Protein AF-A0A6J1SM47-F1 (afdb_monomer)

Solvent-accessible surface area (backbone atoms only — not comparable to full-atom values): 7115 Å² total; per-residue (Å²): 144,77,70,62,70,56,54,54,49,53,51,50,46,52,51,56,36,51,52,34,53,55,53,35,66,72,29,43,78,53,34,84,47,71,66,58,37,50,41,52,51,49,39,52,54,53,44,72,76,52,50,94,44,74,68,38,39,54,49,39,34,54,52,39,49,54,49,32,52,24,34,74,74,34,47,72,48,88,72,53,68,48,81,68,70,92,60,80,87,73,82,59,76,81,59,68,75,55,74,85,68,66,100,77,85,91,84,85,85,87,85,87,88,85,133

Nearest PDB structures (foldseek):
  7rq8-assembly2_2t  TM=3.911E-01  e=8.896E+00  Thermus thermophilus HB8
  6cae-assembly1_1t  TM=3.289E-01  e=8.396E+00  Thermus thermophilus HB8

Mean predicted aligned error: 9.7 Å

Organism: Frankliniella occidentalis (NCBI:txid133901)

InterPro domains:
  IPR027831 Domain of unknown function DUF4485 [PF14846] (13-94)

pLDDT: mean 83.23, std 19.81, range [42.81, 98.44]

Secondary structure (DSSP, 8-state):
--SHHHHHHHHHHHHHHHHHHHHHHHHGGG-SSHHHHHHHHHHHHHHHT--SSHHHHHHHHHHHHHHHHHHHHTS--TTTTSPPPSSSPPPGGGT-------S--SSSSSS----

Structure (mmCIF, N/CA/C/O backbone):
data_AF-A0A6J1SM47-F1
#
_entry.id   AF-A0A6J1SM47-F1
#
loop_
_atom_site.group_PDB
_atom_site.id
_atom_site.type_symbol
_atom_site.label_atom_id
_atom_site.label_alt_id
_atom_site.label_comp_id
_atom_site.label_asym_id
_atom_site.label_entity_id
_atom_site.label_seq_id
_atom_site.pdbx_PDB_ins_code
_atom_site.Cartn_x
_atom_site.Cartn_y
_atom_site.Cartn_z
_atom_site.occupancy
_atom_site.B_iso_or_equiv
_atom_site.auth_seq_id
_atom_site.auth_comp_id
_atom_site.auth_asym_id
_atom_site.auth_atom_id
_atom_site.pdbx_PDB_model_num
ATOM 1 N N . MET A 1 1 ? 19.565 3.361 -28.991 1.00 53.56 1 MET A N 1
ATOM 2 C CA . MET A 1 1 ? 19.285 4.446 -28.030 1.00 53.56 1 MET A CA 1
ATOM 3 C C . MET A 1 1 ? 17.960 4.096 -27.362 1.00 53.56 1 MET A C 1
ATOM 5 O O . MET A 1 1 ? 16.956 4.711 -27.652 1.00 53.56 1 MET A O 1
ATOM 9 N N . GLU A 1 2 ? 17.939 2.989 -26.612 1.00 54.66 2 GLU A N 1
ATOM 10 C CA . GLU A 1 2 ? 16.699 2.291 -26.193 1.00 54.66 2 GLU A CA 1
ATOM 11 C C . GLU A 1 2 ? 16.814 1.741 -24.752 1.00 54.66 2 GLU A C 1
ATOM 13 O O . GLU A 1 2 ? 15.943 1.033 -24.261 1.00 54.66 2 GLU A O 1
ATOM 18 N N . GLY A 1 3 ? 17.937 2.031 -24.081 1.00 56.75 3 GLY A N 1
ATOM 19 C CA . GLY A 1 3 ? 18.222 1.599 -22.710 1.00 56.75 3 GLY A CA 1
ATOM 20 C C . GLY A 1 3 ? 17.961 2.668 -21.645 1.00 56.75 3 GLY A C 1
ATOM 21 O O . GLY A 1 3 ? 17.943 2.322 -20.473 1.00 56.75 3 GLY A O 1
ATOM 22 N N . ASP A 1 4 ? 17.754 3.925 -22.047 1.00 61.19 4 ASP A N 1
ATOM 23 C CA . ASP A 1 4 ? 17.572 5.082 -21.153 1.00 61.19 4 ASP A CA 1
ATOM 24 C C . ASP A 1 4 ? 16.124 5.136 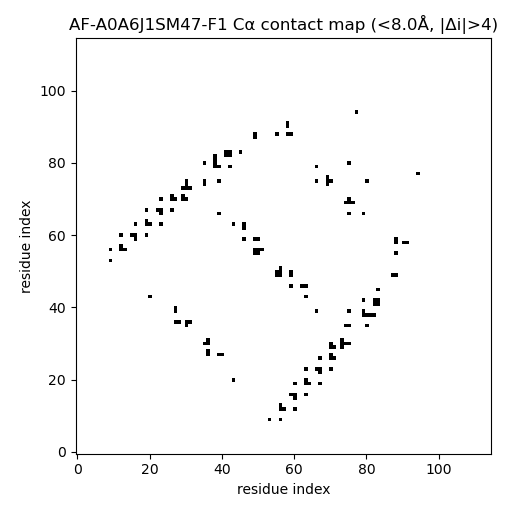-20.623 1.00 61.19 4 ASP A C 1
ATOM 26 O O . ASP A 1 4 ? 15.887 5.050 -19.421 1.00 61.19 4 ASP A O 1
ATOM 30 N N . ASP A 1 5 ? 15.142 5.055 -21.531 1.00 66.56 5 ASP A N 1
ATOM 31 C CA . ASP A 1 5 ? 13.706 5.127 -21.209 1.00 66.56 5 ASP A CA 1
ATOM 32 C C . ASP A 1 5 ? 13.229 4.068 -20.193 1.00 66.56 5 ASP A C 1
ATOM 34 O O . ASP A 1 5 ? 12.325 4.306 -19.387 1.00 66.56 5 ASP A O 1
ATOM 38 N N . ARG A 1 6 ? 13.820 2.864 -20.214 1.00 68.19 6 ARG A N 1
ATOM 39 C CA . ARG A 1 6 ? 13.446 1.780 -19.285 1.00 68.19 6 ARG A CA 1
ATOM 40 C C . ARG A 1 6 ? 13.883 2.073 -17.856 1.00 68.19 6 ARG A C 1
ATOM 42 O O . ARG A 1 6 ? 13.103 1.854 -16.931 1.00 68.19 6 ARG A O 1
ATOM 49 N N . VAL A 1 7 ? 15.105 2.574 -17.691 1.00 69.94 7 VAL A N 1
ATOM 50 C CA . VAL A 1 7 ? 15.668 2.918 -16.381 1.00 69.94 7 VAL A CA 1
ATOM 51 C C . VAL A 1 7 ? 14.872 4.067 -15.764 1.00 69.94 7 VAL A C 1
ATOM 53 O O . VAL A 1 7 ? 14.498 3.984 -14.593 1.00 69.94 7 VAL A O 1
ATOM 56 N N . ASP A 1 8 ? 14.507 5.067 -16.565 1.00 83.06 8 ASP A N 1
ATOM 57 C CA . ASP A 1 8 ? 13.657 6.180 -16.129 1.00 83.06 8 ASP A CA 1
ATOM 58 C C . ASP A 1 8 ? 12.264 5.712 -15.685 1.00 83.06 8 ASP A C 1
ATOM 60 O O . ASP A 1 8 ? 11.712 6.196 -14.689 1.00 83.06 8 ASP A O 1
ATOM 64 N N . THR A 1 9 ? 11.703 4.711 -16.368 1.00 90.44 9 THR A N 1
ATOM 65 C CA . THR A 1 9 ? 10.394 4.156 -16.006 1.00 90.44 9 THR A CA 1
ATOM 66 C C . THR A 1 9 ? 10.454 3.388 -14.682 1.00 90.44 9 THR A C 1
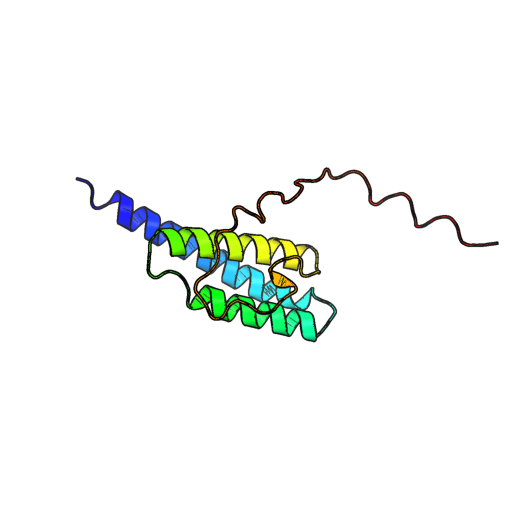ATOM 68 O O . THR A 1 9 ? 9.601 3.583 -13.815 1.00 90.44 9 THR A O 1
ATOM 71 N N . GLU A 1 10 ? 11.464 2.538 -14.477 1.00 92.38 10 GLU A N 1
ATOM 72 C CA . GLU A 1 10 ? 11.635 1.811 -13.210 1.00 92.38 10 GLU A CA 1
ATOM 73 C C . GLU A 1 10 ? 11.897 2.759 -12.035 1.00 92.38 10 GLU A C 1
ATOM 75 O O . GLU A 1 10 ? 11.339 2.577 -10.949 1.00 92.38 10 GLU A O 1
ATOM 80 N N . GLN A 1 11 ? 12.717 3.793 -12.234 1.00 94.00 11 GLN A N 1
ATOM 81 C CA . GLN A 1 11 ? 12.972 4.810 -11.213 1.00 94.00 11 GLN A CA 1
ATOM 82 C C . GLN A 1 11 ? 11.696 5.565 -10.839 1.00 94.00 11 GLN A C 1
ATOM 84 O O . GLN A 1 11 ? 11.420 5.730 -9.649 1.00 94.00 11 GLN A O 1
ATOM 89 N N . THR A 1 12 ? 10.888 5.945 -11.831 1.00 95.56 12 THR A N 1
ATOM 90 C CA . THR A 1 12 ? 9.585 6.591 -11.615 1.00 95.56 12 THR A CA 1
ATOM 91 C C . THR A 1 12 ? 8.651 5.689 -10.808 1.00 95.56 12 THR A C 1
ATOM 93 O O . THR A 1 12 ? 8.117 6.107 -9.782 1.00 95.56 12 THR A O 1
ATOM 96 N N . LEU A 1 13 ? 8.536 4.410 -11.181 1.00 95.94 13 LEU A N 1
ATOM 97 C CA . LEU A 1 13 ? 7.723 3.444 -10.437 1.00 95.94 13 LEU A CA 1
ATOM 98 C C . LEU A 1 13 ? 8.216 3.274 -8.993 1.00 95.94 13 LEU A C 1
ATOM 100 O O . LEU A 1 13 ? 7.415 3.229 -8.061 1.00 95.94 13 LEU A O 1
ATOM 104 N N . ASN A 1 14 ? 9.526 3.201 -8.769 1.00 96.56 14 ASN A N 1
ATOM 105 C CA . ASN A 1 14 ? 10.083 3.128 -7.419 1.00 96.56 14 ASN A CA 1
ATOM 106 C C . ASN A 1 14 ? 9.795 4.399 -6.603 1.00 96.56 14 ASN A C 1
ATOM 108 O O . ASN A 1 14 ? 9.497 4.308 -5.410 1.00 96.56 14 ASN A O 1
ATOM 112 N N . TYR A 1 15 ? 9.865 5.573 -7.228 1.00 97.69 15 TYR A N 1
ATOM 113 C CA . TYR A 1 15 ? 9.551 6.843 -6.583 1.00 97.69 15 TYR A CA 1
ATOM 114 C C . TYR A 1 15 ? 8.083 6.900 -6.136 1.00 97.69 15 TYR A C 1
ATOM 116 O O . TYR A 1 15 ? 7.813 7.122 -4.952 1.00 97.69 15 TYR A O 1
ATOM 124 N N . ASP A 1 16 ? 7.151 6.598 -7.042 1.00 97.06 16 ASP A N 1
ATOM 125 C CA . ASP A 1 16 ? 5.710 6.576 -6.760 1.00 97.06 16 ASP A CA 1
ATOM 126 C C . ASP A 1 16 ? 5.356 5.557 -5.673 1.00 97.06 16 ASP A C 1
ATOM 128 O O . ASP A 1 16 ? 4.532 5.817 -4.789 1.00 97.06 16 ASP A O 1
ATOM 132 N N . PHE A 1 17 ? 6.006 4.391 -5.708 1.00 98.31 17 PHE A N 1
ATOM 133 C CA . PHE A 1 17 ? 5.858 3.376 -4.675 1.00 98.31 17 PHE A CA 1
ATOM 134 C C . PHE A 1 17 ? 6.262 3.918 -3.307 1.00 98.31 17 PHE A C 1
ATOM 136 O O . PHE A 1 17 ? 5.483 3.871 -2.357 1.00 98.31 17 PHE A O 1
ATOM 143 N N . ASN A 1 18 ? 7.473 4.468 -3.209 1.00 98.12 18 ASN A N 1
ATOM 144 C CA . ASN A 1 18 ? 8.019 4.972 -1.955 1.00 98.12 18 ASN A CA 1
ATOM 145 C C . ASN A 1 18 ? 7.173 6.115 -1.391 1.00 98.12 18 ASN A C 1
ATOM 147 O O . ASN A 1 18 ? 6.929 6.151 -0.182 1.00 98.12 18 ASN A O 1
ATOM 151 N N . PHE A 1 19 ? 6.673 7.001 -2.255 1.00 98.44 19 PHE A N 1
ATOM 152 C CA . PHE A 1 19 ? 5.738 8.048 -1.860 1.00 98.44 19 PHE A CA 1
ATOM 153 C C . PHE A 1 19 ? 4.465 7.459 -1.231 1.00 98.44 19 PHE A C 1
ATOM 155 O O . PHE A 1 19 ? 4.122 7.810 -0.098 1.00 98.44 19 PHE A O 1
ATOM 162 N N . ASN A 1 20 ? 3.811 6.507 -1.908 1.00 98.38 20 ASN A N 1
ATOM 163 C CA . ASN A 1 20 ? 2.612 5.847 -1.384 1.00 98.38 20 ASN A CA 1
ATOM 164 C C . ASN A 1 20 ? 2.887 5.077 -0.084 1.00 98.38 20 ASN A C 1
ATOM 166 O O . ASN A 1 20 ? 2.070 5.114 0.831 1.00 98.38 20 ASN A O 1
ATOM 170 N N . MET A 1 21 ? 4.048 4.433 0.049 1.00 98.44 21 MET A N 1
ATOM 171 C CA . MET A 1 21 ? 4.437 3.720 1.270 1.00 98.44 21 MET A CA 1
ATOM 172 C C . MET A 1 21 ? 4.620 4.661 2.464 1.00 98.44 21 MET A C 1
ATOM 174 O O . MET A 1 21 ? 4.213 4.330 3.580 1.00 98.44 21 MET A O 1
ATOM 178 N N . VAL A 1 22 ? 5.233 5.831 2.256 1.00 98.44 22 VAL A N 1
ATOM 179 C CA . VAL A 1 22 ? 5.360 6.859 3.300 1.00 98.44 22 VAL A CA 1
ATOM 180 C C . VAL A 1 22 ? 3.982 7.392 3.678 1.00 98.44 22 VAL A C 1
ATOM 182 O O . VAL A 1 22 ? 3.662 7.451 4.865 1.00 98.44 22 VAL A O 1
ATOM 185 N N . LEU A 1 23 ? 3.150 7.716 2.689 1.00 98.44 23 LEU A N 1
ATOM 186 C CA . LEU A 1 23 ? 1.802 8.229 2.916 1.00 98.44 23 LEU A CA 1
ATOM 187 C C . LEU A 1 23 ? 0.908 7.212 3.639 1.00 98.44 23 LEU A C 1
ATOM 189 O O . LEU A 1 23 ? 0.228 7.559 4.598 1.00 98.44 23 LEU A O 1
ATOM 193 N N . ALA A 1 24 ? 0.942 5.939 3.253 1.00 98.38 24 ALA A N 1
ATOM 194 C CA . ALA A 1 24 ? 0.174 4.896 3.922 1.00 98.38 24 ALA A CA 1
ATOM 195 C C . ALA A 1 24 ? 0.555 4.782 5.405 1.00 98.38 24 ALA A C 1
ATOM 197 O O . ALA A 1 24 ? -0.322 4.778 6.266 1.00 98.38 24 ALA A O 1
ATOM 198 N N . LYS A 1 25 ? 1.857 4.787 5.730 1.00 97.94 25 LYS A N 1
ATOM 199 C CA . LYS A 1 25 ? 2.339 4.725 7.122 1.00 97.94 25 LYS A CA 1
ATOM 200 C C . LYS A 1 25 ? 1.809 5.867 7.991 1.00 97.94 25 LYS A C 1
ATOM 202 O O . LYS A 1 25 ? 1.538 5.639 9.167 1.00 97.94 25 LYS A O 1
ATOM 207 N N . THR A 1 26 ? 1.640 7.072 7.440 1.00 97.94 26 THR A N 1
ATOM 208 C CA . THR A 1 26 ? 1.077 8.204 8.199 1.00 97.94 26 THR A CA 1
ATOM 209 C C . THR A 1 26 ? -0.438 8.100 8.382 1.00 97.94 26 THR A C 1
ATOM 211 O O . THR A 1 26 ? -0.970 8.666 9.335 1.00 97.94 26 THR A O 1
ATOM 214 N N . LEU A 1 27 ? -1.130 7.356 7.514 1.00 98.06 27 LEU A N 1
ATOM 215 C CA . LEU A 1 27 ? -2.586 7.216 7.520 1.00 98.06 27 LEU A CA 1
ATOM 216 C C . LEU A 1 27 ? -3.103 6.001 8.308 1.00 98.06 27 LEU A C 1
ATOM 218 O O . LEU A 1 27 ? -4.288 5.973 8.621 1.00 98.06 27 LEU A O 1
ATOM 222 N N . ILE A 1 28 ? -2.261 5.026 8.681 1.00 97.31 28 ILE A N 1
ATOM 223 C CA . ILE A 1 28 ? -2.686 3.829 9.450 1.00 97.31 28 ILE A CA 1
ATOM 224 C C . ILE A 1 28 ? -3.451 4.199 10.726 1.00 97.31 28 ILE A C 1
ATOM 226 O O . ILE A 1 28 ? -4.409 3.525 11.097 1.00 97.31 28 ILE A O 1
ATOM 230 N N . SER A 1 29 ? -3.059 5.281 11.400 1.00 96.19 29 SER A N 1
ATOM 231 C CA . SER A 1 29 ? -3.713 5.742 12.630 1.00 96.19 29 SER A CA 1
ATOM 232 C C . SER A 1 29 ? -5.171 6.174 12.433 1.00 96.19 29 SER A C 1
ATOM 234 O O . SER A 1 29 ? -5.897 6.279 13.419 1.00 96.19 29 SER A O 1
ATOM 236 N N . LYS A 1 30 ? -5.617 6.393 11.186 1.00 96.19 30 LYS A N 1
ATOM 237 C CA . LYS A 1 30 ? -7.014 6.706 10.859 1.00 96.19 30 LYS A CA 1
ATOM 238 C C . LYS A 1 30 ? -7.945 5.500 10.991 1.00 96.19 30 LYS A C 1
ATOM 240 O O . LYS A 1 30 ? -9.146 5.703 11.136 1.00 96.19 30 LYS A O 1
ATOM 245 N N . LEU A 1 31 ? -7.414 4.276 10.963 1.00 96.62 31 LEU A N 1
ATOM 246 C CA . LEU A 1 31 ? -8.196 3.063 11.196 1.00 96.62 31 LEU A CA 1
ATOM 247 C C . LEU A 1 31 ? -8.532 2.941 12.686 1.00 96.62 31 LEU A C 1
ATOM 249 O O . LEU A 1 31 ? -7.638 2.934 13.543 1.00 96.62 31 LEU A O 1
ATOM 253 N N . GLY A 1 32 ? -9.821 2.811 12.997 1.00 92.62 32 GLY A N 1
ATOM 254 C CA . GLY A 1 32 ? -10.302 2.732 14.377 1.00 92.62 32 GLY A CA 1
ATOM 255 C C . GLY A 1 32 ? -9.896 1.431 15.073 1.00 92.62 32 GLY A C 1
ATOM 256 O O . GLY A 1 32 ? -9.518 1.444 16.251 1.00 92.62 32 GLY A O 1
ATOM 257 N N . LEU A 1 33 ? -9.899 0.312 14.345 1.00 95.19 33 LEU A N 1
ATOM 258 C CA . LEU A 1 33 ? -9.692 -1.012 14.924 1.00 95.19 33 LEU A CA 1
ATOM 259 C C . LEU A 1 33 ? -8.206 -1.420 14.924 1.00 95.19 33 LEU A C 1
ATOM 261 O O . LEU A 1 33 ? -7.532 -1.311 13.898 1.00 95.19 33 LEU A O 1
ATOM 265 N N . PRO A 1 34 ? -7.666 -1.931 16.051 1.00 96.69 34 PRO A N 1
ATOM 266 C CA . PRO A 1 34 ? -6.300 -2.459 16.106 1.00 96.69 34 PRO A CA 1
ATOM 267 C C . PRO A 1 34 ? -6.010 -3.544 15.065 1.00 96.69 34 PRO A C 1
ATOM 269 O O . PRO A 1 34 ? -4.918 -3.565 14.503 1.00 96.69 34 PRO A O 1
ATOM 272 N N . GLN A 1 35 ? -6.983 -4.413 14.793 1.00 96.56 35 GLN A N 1
ATOM 273 C CA . GLN A 1 35 ? -6.863 -5.502 13.827 1.00 96.56 35 GLN A CA 1
ATOM 274 C C . GLN A 1 35 ? -6.683 -4.973 12.401 1.00 96.56 35 GLN A C 1
ATOM 276 O O . GLN A 1 35 ? -5.807 -5.444 11.686 1.00 96.56 35 GLN A O 1
ATOM 281 N N . GLU A 1 36 ? -7.434 -3.941 12.008 1.00 96.81 36 GLU A N 1
ATOM 282 C CA . GLU A 1 36 ? -7.269 -3.309 10.693 1.00 96.81 36 GLU A CA 1
ATOM 283 C C . GLU A 1 36 ? -5.891 -2.645 10.571 1.00 96.81 36 GLU A C 1
ATOM 285 O O . GLU A 1 36 ? -5.231 -2.755 9.542 1.00 96.81 36 GLU A O 1
ATOM 290 N N . ARG A 1 37 ? -5.397 -1.996 11.634 1.00 98.12 37 ARG A N 1
ATOM 291 C CA . ARG A 1 37 ? -4.042 -1.412 11.627 1.00 98.12 37 ARG A CA 1
ATOM 292 C C . ARG A 1 37 ? -2.955 -2.467 11.440 1.00 98.12 37 ARG A C 1
ATOM 294 O O . ARG A 1 37 ? -1.987 -2.227 10.714 1.00 98.12 37 ARG A O 1
ATOM 301 N N . GLN A 1 38 ? -3.114 -3.617 12.090 1.00 98.06 38 GLN A N 1
ATOM 302 C CA . GLN A 1 38 ? -2.217 -4.756 11.926 1.00 98.06 38 GLN A CA 1
ATOM 303 C C . GLN A 1 38 ? -2.256 -5.272 10.481 1.00 98.06 38 GLN A C 1
ATOM 305 O O . GLN A 1 38 ? -1.209 -5.396 9.850 1.00 98.06 38 GLN A O 1
ATOM 310 N N . LEU A 1 39 ? -3.450 -5.448 9.921 1.00 98.00 39 LEU A N 1
ATOM 311 C CA . LEU A 1 39 ? -3.634 -5.937 8.558 1.00 98.00 39 LEU A CA 1
ATOM 312 C C . LEU A 1 39 ? -3.054 -4.985 7.500 1.00 98.00 39 LEU A C 1
ATOM 314 O O . LEU A 1 39 ? -2.339 -5.405 6.591 1.00 98.00 39 LEU A O 1
ATOM 318 N N . ALA A 1 40 ? -3.271 -3.677 7.659 1.00 98.19 40 ALA A N 1
ATOM 319 C CA . ALA A 1 40 ? -2.640 -2.663 6.816 1.00 98.19 40 ALA A CA 1
ATOM 320 C C . ALA A 1 40 ? -1.104 -2.735 6.894 1.00 98.19 40 ALA A C 1
ATOM 322 O O . ALA A 1 40 ? -0.417 -2.576 5.884 1.00 98.19 40 ALA A O 1
ATOM 323 N N . THR A 1 41 ? -0.556 -3.005 8.082 1.00 98.12 41 THR A N 1
ATOM 324 C CA . THR A 1 41 ? 0.891 -3.167 8.282 1.00 98.12 41 THR A CA 1
ATOM 325 C C . THR A 1 41 ? 1.429 -4.401 7.554 1.00 98.12 41 THR A C 1
ATOM 327 O O . THR A 1 41 ? 2.481 -4.321 6.918 1.00 98.12 41 THR A O 1
ATOM 330 N N . GLU A 1 42 ? 0.706 -5.518 7.588 1.00 98.25 42 GLU A N 1
ATOM 331 C CA . GLU A 1 42 ? 1.055 -6.747 6.862 1.00 98.25 42 GLU A CA 1
ATOM 332 C C . GLU A 1 42 ? 1.02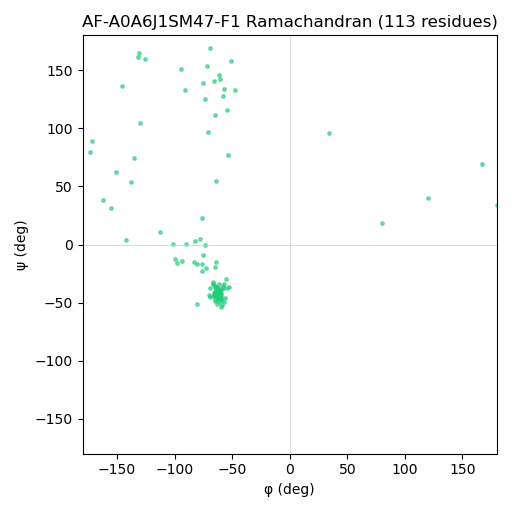8 -6.539 5.344 1.00 98.25 42 GLU A C 1
ATOM 334 O O . GLU A 1 42 ? 1.960 -6.942 4.642 1.00 98.25 42 GLU A O 1
ATOM 339 N N . TRP A 1 43 ? 0.029 -5.819 4.828 1.00 98.25 43 TRP A N 1
ATOM 340 C CA . TRP A 1 43 ? -0.006 -5.432 3.417 1.00 98.25 43 TRP A CA 1
ATOM 341 C C . TRP A 1 43 ? 1.180 -4.553 3.021 1.00 98.25 43 TRP A C 1
ATOM 343 O O . TRP A 1 43 ? 1.802 -4.800 1.988 1.00 98.25 43 TRP A O 1
ATOM 353 N N . LEU A 1 44 ? 1.570 -3.577 3.845 1.00 98.06 44 LEU A N 1
ATOM 354 C CA . LEU A 1 44 ? 2.769 -2.776 3.577 1.00 98.06 44 LEU A CA 1
ATOM 355 C C . LEU A 1 44 ? 4.041 -3.634 3.535 1.00 98.06 44 LEU A C 1
ATOM 357 O O . LEU A 1 44 ? 4.894 -3.429 2.668 1.00 98.06 44 LEU A O 1
ATOM 361 N N . GLN A 1 45 ? 4.166 -4.617 4.429 1.00 97.88 45 GLN A N 1
ATOM 362 C CA . GLN A 1 45 ? 5.281 -5.566 4.396 1.00 97.88 45 GLN A CA 1
ATOM 363 C C . GLN A 1 45 ? 5.267 -6.390 3.102 1.00 97.88 45 GLN A C 1
ATOM 365 O O . GLN A 1 45 ? 6.292 -6.467 2.416 1.00 97.88 45 GLN A O 1
ATOM 370 N N . LYS A 1 46 ? 4.108 -6.923 2.697 1.00 97.12 46 LYS A N 1
ATOM 371 C CA . LYS A 1 46 ? 3.965 -7.657 1.431 1.00 97.12 46 LYS A CA 1
ATOM 372 C C . LYS A 1 46 ? 4.388 -6.815 0.229 1.00 97.12 46 LYS A C 1
ATOM 374 O O . LYS A 1 46 ? 5.185 -7.264 -0.595 1.00 97.12 46 LYS A O 1
ATOM 379 N N . LEU A 1 47 ? 3.889 -5.588 0.134 1.00 97.00 47 LEU A N 1
ATOM 380 C CA . LEU A 1 47 ? 4.188 -4.706 -0.992 1.00 97.00 47 LEU A CA 1
ATOM 381 C C . LEU A 1 47 ? 5.677 -4.351 -1.060 1.00 97.00 47 LEU A C 1
ATOM 383 O O . LEU A 1 47 ? 6.240 -4.319 -2.151 1.00 97.00 47 LEU A O 1
ATOM 387 N N . SER A 1 48 ? 6.335 -4.170 0.091 1.00 95.75 48 SER A N 1
ATOM 388 C CA . SER A 1 48 ? 7.774 -3.867 0.158 1.00 95.75 48 SER A CA 1
ATOM 389 C C . SER A 1 48 ? 8.683 -4.986 -0.362 1.00 95.75 48 SER A C 1
ATOM 391 O O . SER A 1 48 ? 9.829 -4.726 -0.714 1.00 95.75 48 SER A O 1
ATOM 393 N N . THR A 1 49 ? 8.170 -6.217 -0.432 1.00 93.69 49 THR A N 1
ATOM 394 C CA . THR A 1 49 ? 8.901 -7.392 -0.938 1.00 93.69 49 THR A CA 1
ATOM 395 C C . THR A 1 49 ? 8.513 -7.764 -2.372 1.00 93.69 49 THR A C 1
ATOM 397 O O . THR A 1 49 ? 9.056 -8.716 -2.924 1.00 93.69 49 THR A O 1
ATOM 400 N N . SER A 1 50 ? 7.594 -7.015 -2.990 1.00 91.12 50 SER A N 1
ATOM 401 C C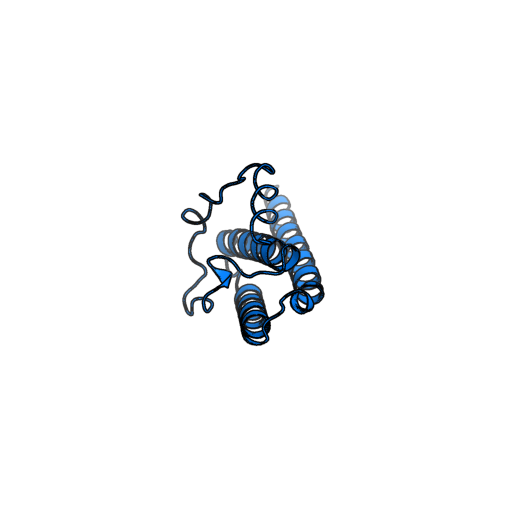A . SER A 1 50 ? 7.136 -7.229 -4.369 1.00 91.12 50 SER A CA 1
ATOM 402 C C . SER A 1 50 ? 7.924 -6.349 -5.351 1.00 91.12 50 SER A C 1
ATOM 404 O O . SER A 1 50 ? 8.341 -5.249 -4.983 1.00 91.12 50 SER A O 1
ATOM 406 N N . GLY A 1 51 ? 8.097 -6.776 -6.609 1.00 88.88 51 GLY A N 1
ATOM 407 C CA . GLY A 1 51 ? 8.729 -5.952 -7.657 1.00 88.88 51 GLY A CA 1
ATOM 408 C C . GLY A 1 51 ? 9.992 -6.545 -8.274 1.00 88.88 51 GLY A C 1
ATOM 409 O O . GLY A 1 51 ? 10.955 -5.820 -8.508 1.00 88.88 51 GLY A O 1
ATOM 410 N N . THR A 1 52 ? 9.999 -7.856 -8.510 1.00 88.12 52 THR A N 1
ATOM 411 C CA . THR A 1 52 ? 11.103 -8.569 -9.174 1.00 88.12 52 THR A CA 1
ATOM 412 C C . THR A 1 52 ? 11.062 -8.451 -10.700 1.00 88.12 52 THR A C 1
ATOM 414 O O . THR A 1 52 ? 12.064 -8.699 -11.367 1.00 88.12 52 THR A O 1
ATOM 417 N N . SER A 1 53 ? 9.919 -8.045 -11.255 1.00 91.56 53 SER A N 1
ATOM 418 C CA . SER A 1 53 ? 9.708 -7.787 -12.679 1.00 91.56 53 SER A CA 1
ATOM 419 C C . SER A 1 53 ? 9.006 -6.444 -12.888 1.00 91.56 53 SER A C 1
ATOM 421 O O . SER A 1 53 ? 8.354 -5.928 -11.980 1.00 91.56 53 SER A O 1
ATOM 423 N N . MET A 1 54 ? 9.083 -5.894 -14.102 1.00 90.75 54 MET A N 1
ATOM 424 C CA . MET A 1 54 ? 8.402 -4.640 -14.448 1.00 90.75 54 MET A CA 1
ATOM 425 C C . MET A 1 54 ? 6.883 -4.706 -14.229 1.00 90.75 54 MET A C 1
ATOM 427 O O . MET A 1 54 ? 6.273 -3.749 -13.757 1.00 90.75 54 MET A O 1
ATOM 431 N N . GLU A 1 55 ? 6.275 -5.856 -14.521 1.00 90.31 55 GLU A N 1
ATOM 432 C CA . GLU A 1 55 ? 4.855 -6.102 -14.262 1.00 90.31 55 GLU A CA 1
ATOM 433 C C . GLU A 1 55 ? 4.553 -6.063 -12.757 1.00 90.31 55 GLU A C 1
ATOM 435 O O . GLU A 1 55 ? 3.599 -5.413 -12.330 1.00 90.31 55 GLU A O 1
ATOM 440 N N . GLU A 1 56 ? 5.407 -6.670 -11.928 1.00 91.56 56 GLU A N 1
ATOM 441 C CA . GLU A 1 56 ? 5.260 -6.598 -10.473 1.00 91.56 56 GLU A CA 1
ATOM 442 C C . GLU A 1 56 ? 5.490 -5.183 -9.920 1.00 91.56 56 GLU A C 1
ATOM 444 O O . GLU A 1 56 ? 4.823 -4.806 -8.955 1.00 91.56 56 GLU A O 1
ATOM 449 N N . LEU A 1 57 ? 6.393 -4.388 -10.513 1.00 94.06 57 LEU A N 1
ATOM 450 C CA . LEU A 1 57 ? 6.596 -2.978 -10.144 1.00 94.06 57 LEU A CA 1
ATOM 451 C C . LEU A 1 57 ? 5.323 -2.156 -10.382 1.00 94.06 57 LEU A C 1
ATOM 453 O O . LEU A 1 57 ? 4.906 -1.385 -9.520 1.00 94.06 57 LEU A O 1
ATOM 457 N N . GLN A 1 58 ? 4.671 -2.343 -11.528 1.00 93.56 58 GLN A N 1
ATOM 458 C CA . GLN A 1 58 ? 3.408 -1.670 -11.833 1.00 93.56 58 GLN A CA 1
ATOM 459 C C . GLN A 1 58 ? 2.282 -2.154 -10.911 1.00 93.56 58 GLN A C 1
ATOM 461 O O . GLN A 1 58 ? 1.524 -1.349 -10.362 1.00 93.56 58 GLN A O 1
ATOM 466 N N . LEU A 1 59 ? 2.196 -3.469 -10.694 1.00 93.81 59 LEU A N 1
ATOM 467 C CA . LEU A 1 59 ? 1.151 -4.074 -9.879 1.00 93.81 59 LEU A CA 1
ATOM 468 C C . LEU A 1 59 ? 1.252 -3.647 -8.412 1.00 93.81 59 LEU A C 1
ATOM 470 O O . LEU A 1 59 ? 0.259 -3.185 -7.846 1.00 93.81 59 LEU A O 1
ATOM 474 N N . ARG A 1 60 ? 2.438 -3.724 -7.795 1.00 95.75 60 ARG A N 1
ATOM 475 C CA . ARG A 1 60 ? 2.621 -3.309 -6.393 1.00 95.75 60 ARG A CA 1
ATOM 476 C C . ARG A 1 60 ? 2.310 -1.822 -6.194 1.00 95.75 60 ARG A C 1
ATOM 478 O O . ARG A 1 60 ? 1.778 -1.459 -5.148 1.00 95.75 60 ARG A O 1
ATOM 485 N N . ASN A 1 61 ? 2.591 -0.974 -7.189 1.00 96.44 61 ASN A N 1
ATOM 486 C CA . ASN A 1 61 ? 2.263 0.452 -7.140 1.00 96.44 61 ASN A CA 1
ATOM 487 C C . ASN A 1 61 ? 0.756 0.673 -7.132 1.00 96.44 61 ASN A C 1
ATOM 489 O O . ASN A 1 61 ? 0.252 1.465 -6.337 1.00 96.44 61 ASN A O 1
ATOM 493 N N . MET A 1 62 ? 0.037 -0.062 -7.978 1.00 94.69 62 MET A N 1
ATOM 494 C CA . MET A 1 62 ? -1.418 -0.003 -8.029 1.00 94.69 62 MET A CA 1
ATOM 495 C C . MET A 1 62 ? -2.039 -0.449 -6.694 1.00 94.69 62 MET A C 1
ATOM 497 O O . MET A 1 62 ? -2.902 0.247 -6.160 1.00 94.69 62 MET A O 1
ATOM 501 N N . PHE A 1 63 ? -1.551 -1.540 -6.092 1.00 96.44 63 PHE A N 1
ATOM 502 C CA . PHE A 1 63 ? -1.972 -1.937 -4.741 1.00 96.44 63 PHE A CA 1
ATOM 503 C C . PHE A 1 63 ? -1.645 -0.868 -3.686 1.00 96.44 63 PHE A C 1
ATOM 505 O O . PHE A 1 63 ? -2.501 -0.549 -2.864 1.00 96.44 63 PHE A O 1
ATOM 512 N N . ALA A 1 64 ? -0.436 -0.293 -3.701 1.00 97.31 64 ALA A N 1
ATOM 513 C CA . ALA A 1 64 ? -0.040 0.742 -2.744 1.00 97.31 64 ALA A CA 1
ATOM 514 C C . ALA A 1 64 ? -0.954 1.975 -2.825 1.00 97.31 64 ALA A C 1
ATOM 516 O O . ALA A 1 64 ? -1.376 2.500 -1.795 1.00 97.31 64 ALA A O 1
ATOM 517 N N . TYR A 1 65 ? -1.314 2.391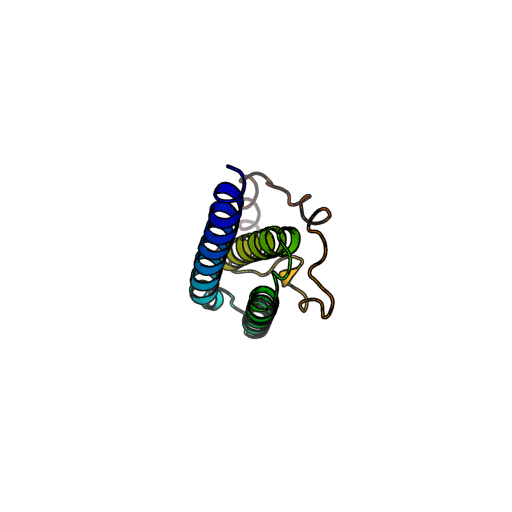 -4.040 1.00 96.31 65 TYR A N 1
ATOM 518 C CA . TYR A 1 65 ? -2.266 3.472 -4.275 1.00 96.31 65 TYR A CA 1
ATOM 519 C C . TYR A 1 65 ? -3.659 3.162 -3.697 1.00 96.31 65 TYR A C 1
ATOM 521 O O . TYR A 1 65 ? -4.208 3.968 -2.945 1.00 96.31 65 TYR A O 1
ATOM 529 N N . PHE A 1 66 ? -4.224 1.981 -3.971 1.00 95.81 66 PHE A N 1
ATOM 530 C CA . PHE A 1 66 ? -5.543 1.613 -3.436 1.00 95.81 66 PHE A CA 1
ATOM 531 C C . PHE A 1 66 ? -5.553 1.436 -1.912 1.00 95.81 66 PHE A C 1
ATOM 533 O O . PHE A 1 66 ? -6.551 1.754 -1.256 1.00 95.81 66 PHE A O 1
ATOM 540 N N . LEU A 1 67 ? -4.439 0.984 -1.330 1.00 97.06 67 LEU A N 1
ATOM 541 C CA . LEU A 1 67 ? -4.286 0.933 0.120 1.00 97.06 67 LEU A CA 1
ATOM 542 C C . LEU A 1 67 ? -4.320 2.345 0.712 1.00 97.06 67 LEU A C 1
ATOM 544 O O . LEU A 1 67 ? -5.033 2.580 1.685 1.00 97.06 67 LEU A O 1
ATOM 548 N N . VAL A 1 68 ? -3.615 3.305 0.101 1.00 98.12 68 VAL A N 1
ATOM 549 C CA . VAL A 1 68 ? -3.677 4.718 0.508 1.00 98.12 68 VAL A CA 1
ATOM 550 C C . VAL A 1 68 ? -5.114 5.240 0.467 1.00 98.12 68 VAL A C 1
ATOM 552 O O . VAL A 1 68 ? -5.538 5.858 1.441 1.00 98.12 68 VAL A O 1
ATOM 555 N N . LEU A 1 69 ? -5.878 4.967 -0.597 1.00 96.06 69 LEU A N 1
ATOM 556 C CA . LEU A 1 69 ? -7.282 5.394 -0.684 1.00 96.06 69 LEU A CA 1
ATOM 557 C C . LEU A 1 69 ? -8.131 4.819 0.461 1.00 96.06 69 LEU A C 1
ATOM 559 O O . LEU A 1 69 ? -8.831 5.569 1.140 1.00 96.06 69 LEU A O 1
ATOM 563 N N . SER A 1 70 ? -7.995 3.521 0.740 1.00 95.44 70 SER A N 1
ATOM 564 C CA . SER A 1 70 ? -8.707 2.862 1.847 1.00 95.44 70 SER A CA 1
ATOM 565 C C . SER A 1 70 ? -8.357 3.501 3.203 1.00 95.44 70 SER A C 1
ATOM 567 O O . SER A 1 70 ? -9.222 3.828 4.018 1.00 95.44 70 SER A O 1
ATOM 569 N N . LEU A 1 71 ? -7.070 3.782 3.434 1.00 97.44 71 LEU A N 1
ATOM 570 C CA . LEU A 1 71 ? -6.600 4.449 4.653 1.00 97.44 71 LEU A CA 1
ATOM 571 C C . LEU A 1 71 ? -7.079 5.908 4.759 1.00 97.44 71 LEU A C 1
ATOM 573 O O . LEU A 1 71 ? -7.350 6.398 5.859 1.00 97.44 71 LEU A O 1
ATOM 577 N N . GLN A 1 72 ? -7.211 6.620 3.638 1.00 96.38 72 GLN A N 1
ATOM 578 C CA . GLN A 1 72 ? -7.773 7.973 3.615 1.00 96.38 72 GLN A CA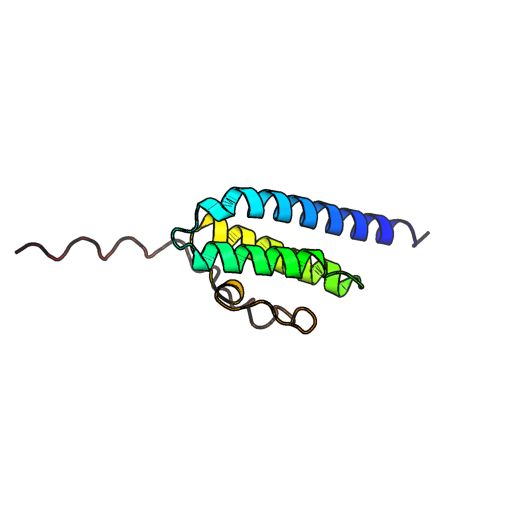 1
ATOM 579 C C . GLN A 1 72 ? -9.248 7.986 4.023 1.00 96.38 72 GLN A C 1
ATOM 581 O O . GLN A 1 72 ? -9.662 8.911 4.727 1.00 96.38 72 GLN A O 1
ATOM 586 N N . GLU A 1 73 ? -10.008 6.966 3.639 1.00 94.81 73 GLU A N 1
ATOM 587 C CA . GLU A 1 73 ? -11.408 6.782 4.032 1.00 94.81 73 GLU A CA 1
ATOM 588 C C . GLU A 1 73 ? -11.557 6.272 5.474 1.00 94.81 73 GLU A C 1
ATOM 590 O O . GLU A 1 73 ? -12.625 6.411 6.065 1.00 94.81 73 GLU A O 1
ATOM 595 N N . GLY A 1 74 ? -10.480 5.748 6.067 1.00 96.12 74 GLY A N 1
ATOM 596 C CA . GLY A 1 74 ? -10.464 5.253 7.445 1.00 96.12 74 GLY A CA 1
ATOM 597 C C . GLY A 1 74 ? -11.055 3.853 7.605 1.00 96.12 74 GLY A C 1
ATOM 598 O O . GLY A 1 74 ? -11.386 3.470 8.725 1.00 96.12 74 GLY A O 1
ATOM 599 N N . GLN A 1 75 ? -11.167 3.090 6.515 1.00 94.50 75 GLN A N 1
ATOM 600 C CA . GLN A 1 75 ? -11.669 1.718 6.521 1.00 94.50 75 GLN A CA 1
ATOM 601 C C . GLN A 1 75 ? -10.933 0.883 5.469 1.00 94.50 75 GLN A C 1
ATOM 603 O O . GLN A 1 75 ? -10.765 1.321 4.331 1.00 94.50 75 GLN A O 1
ATOM 608 N N . LEU A 1 76 ? -10.533 -0.341 5.822 1.00 94.94 76 LEU A N 1
ATOM 609 C CA . LEU A 1 76 ? -9.996 -1.280 4.838 1.00 94.94 76 LEU A CA 1
ATOM 610 C C . LEU A 1 76 ? -11.120 -1.868 3.981 1.00 94.94 76 LEU A C 1
ATOM 612 O O . LEU A 1 76 ? -12.203 -2.191 4.466 1.00 94.94 76 LEU A O 1
ATOM 616 N N . ARG A 1 77 ? -10.852 -1.993 2.685 1.00 90.00 77 ARG A N 1
ATOM 617 C CA . ARG A 1 77 ? -11.758 -2.581 1.694 1.00 90.00 77 ARG A CA 1
ATOM 618 C C . ARG A 1 77 ? -11.033 -3.694 0.945 1.00 90.00 77 ARG A C 1
ATOM 620 O O . ARG A 1 77 ? -9.800 -3.662 0.914 1.00 90.00 77 ARG A O 1
ATOM 627 N N . PRO A 1 78 ? -11.756 -4.629 0.304 1.00 90.50 78 PRO A N 1
ATOM 628 C CA . PRO A 1 78 ? -11.138 -5.659 -0.518 1.00 90.50 78 PRO A CA 1
ATOM 629 C C . PRO A 1 78 ? -10.091 -5.087 -1.484 1.00 90.50 78 PRO A C 1
ATOM 631 O O . PRO A 1 78 ? -10.370 -4.086 -2.151 1.00 90.50 78 PRO A O 1
ATOM 634 N N . PRO A 1 79 ? -8.891 -5.692 -1.573 1.00 92.69 79 PRO A N 1
ATOM 635 C CA . PRO A 1 79 ? -8.465 -6.941 -0.924 1.00 92.69 79 PRO A CA 1
ATOM 636 C C . PRO A 1 79 ? -7.827 -6.753 0.468 1.00 92.69 79 PRO A C 1
ATOM 638 O O . PRO A 1 79 ? -7.395 -7.725 1.083 1.00 92.69 79 PRO A O 1
ATOM 641 N N . PHE A 1 80 ? -7.724 -5.516 0.957 1.00 95.38 80 PHE A N 1
ATOM 642 C CA . PHE A 1 80 ? -6.985 -5.163 2.172 1.00 95.38 80 PHE A CA 1
ATOM 643 C C . PHE A 1 80 ? -7.695 -5.542 3.470 1.00 95.38 80 PHE A C 1
ATOM 645 O O . PHE A 1 80 ? -7.094 -5.441 4.531 1.00 95.38 80 PHE A O 1
ATOM 652 N N . ASP A 1 81 ? -8.956 -5.962 3.401 1.00 94.19 81 ASP A N 1
ATOM 653 C CA . ASP A 1 81 ? -9.738 -6.493 4.522 1.00 94.19 81 ASP A CA 1
ATOM 654 C C . ASP A 1 81 ? -9.460 -7.982 4.804 1.00 94.19 81 ASP A C 1
ATOM 656 O O . ASP A 1 81 ? -10.048 -8.568 5.712 1.00 94.19 81 ASP A O 1
ATOM 660 N N . THR A 1 82 ? -8.519 -8.582 4.069 1.00 94.50 82 THR A N 1
ATOM 661 C CA . THR A 1 82 ? -8.005 -9.939 4.294 1.00 94.50 82 THR A CA 1
ATOM 662 C C . THR A 1 82 ? -6.478 -9.962 4.291 1.00 94.50 82 THR A C 1
ATOM 664 O O . THR A 1 82 ? -5.838 -8.993 3.881 1.00 94.50 82 THR A O 1
ATOM 667 N N . GLU A 1 83 ? -5.879 -11.050 4.780 1.00 96.12 83 GLU A N 1
ATOM 668 C CA . GLU A 1 83 ? -4.420 -11.208 4.820 1.00 96.12 83 GLU A CA 1
ATOM 669 C C . GLU A 1 83 ? -3.802 -11.149 3.410 1.00 96.12 83 GLU A C 1
ATOM 671 O O . GLU A 1 83 ? -4.380 -11.675 2.451 1.00 96.12 83 GLU A O 1
ATOM 676 N N . PRO A 1 84 ? -2.613 -10.537 3.254 1.00 96.00 84 PRO A N 1
ATOM 677 C CA . PRO A 1 84 ? -1.919 -10.537 1.977 1.00 96.00 84 PRO A CA 1
ATOM 678 C C . PRO A 1 84 ? -1.569 -11.968 1.533 1.00 96.00 84 PRO A C 1
ATOM 680 O O . PRO A 1 84 ? -1.205 -12.813 2.354 1.00 96.00 84 PRO A O 1
ATOM 683 N N . PRO A 1 85 ? -1.593 -12.260 0.222 1.00 93.38 85 PRO A N 1
ATOM 684 C CA . PRO A 1 85 ? -1.294 -13.596 -0.273 1.00 93.38 85 PRO A CA 1
ATOM 685 C C . PRO A 1 85 ? 0.169 -13.982 -0.013 1.00 93.38 85 PRO A C 1
ATOM 687 O O . PRO A 1 85 ? 1.095 -13.191 -0.228 1.00 93.38 85 PRO A O 1
ATOM 690 N N . ALA A 1 86 ? 0.397 -15.245 0.361 1.00 89.50 86 ALA A N 1
ATOM 691 C CA . ALA A 1 86 ? 1.743 -15.822 0.423 1.00 89.50 86 ALA A CA 1
ATOM 692 C C . ALA A 1 86 ? 2.386 -15.910 -0.977 1.00 89.50 86 ALA A C 1
ATOM 694 O O . ALA A 1 86 ? 3.579 -15.661 -1.139 1.00 89.50 86 ALA A O 1
ATOM 695 N N . ALA A 1 87 ? 1.573 -16.200 -1.997 1.00 87.31 87 ALA A N 1
ATOM 696 C CA . ALA A 1 87 ? 1.957 -16.189 -3.408 1.00 87.31 87 ALA A CA 1
ATOM 697 C C . ALA A 1 87 ? 2.239 -14.756 -3.926 1.00 87.31 87 ALA A C 1
ATOM 699 O O . ALA A 1 87 ? 1.938 -13.784 -3.225 1.00 87.31 87 ALA A O 1
ATOM 700 N N . PRO A 1 88 ? 2.815 -14.580 -5.132 1.00 88.69 88 PRO A N 1
ATOM 701 C CA . PRO A 1 88 ? 2.926 -13.267 -5.774 1.00 88.69 88 PRO A CA 1
ATOM 702 C C . PRO A 1 88 ? 1.587 -12.515 -5.838 1.00 88.69 88 PRO A C 1
ATOM 704 O O . PRO A 1 88 ? 0.517 -13.122 -5.747 1.00 88.69 88 PRO A O 1
ATOM 707 N N . LEU A 1 89 ? 1.647 -11.186 -5.968 1.00 88.81 89 LEU A N 1
ATOM 708 C CA . LEU A 1 89 ? 0.445 -10.350 -6.022 1.00 88.81 89 LEU A CA 1
ATOM 709 C C . LEU A 1 89 ? -0.451 -10.788 -7.196 1.00 88.81 89 LEU A C 1
ATOM 711 O O . LEU A 1 89 ? 0.036 -10.874 -8.324 1.00 88.81 89 LEU 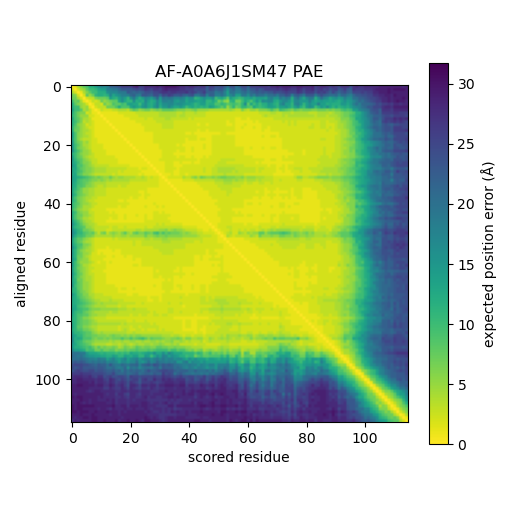A O 1
ATOM 715 N N . PRO A 1 90 ? -1.749 -11.058 -6.967 1.00 85.38 90 PRO A N 1
ATOM 716 C CA . PRO A 1 90 ? -2.660 -11.398 -8.047 1.00 85.38 90 PRO A CA 1
ATOM 717 C C . PRO A 1 90 ? -2.961 -10.159 -8.892 1.00 85.38 90 PRO A C 1
ATOM 719 O O . PRO A 1 90 ? -2.944 -9.028 -8.403 1.00 85.38 90 PRO A O 1
ATOM 722 N N . SER A 1 91 ? -3.301 -10.371 -10.162 1.00 80.25 91 SER A N 1
ATOM 723 C CA . SER A 1 91 ? -3.744 -9.289 -11.040 1.00 80.25 91 SER A CA 1
ATOM 724 C C . SER A 1 91 ? -4.961 -8.565 -10.453 1.00 80.25 91 SER A C 1
ATOM 726 O O . SER A 1 91 ? -5.947 -9.205 -10.084 1.00 80.25 91 SER A O 1
ATOM 728 N N . LEU A 1 92 ? -4.947 -7.231 -10.463 1.00 7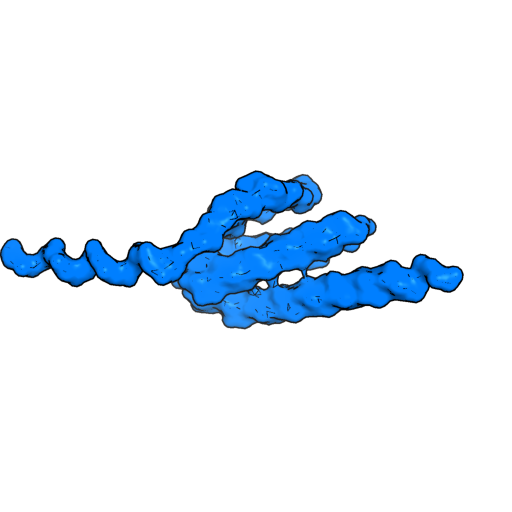0.50 92 LEU A N 1
ATOM 729 C CA . LEU A 1 92 ? -6.067 -6.408 -9.986 1.00 70.50 92 LEU A CA 1
ATOM 730 C C . LEU A 1 92 ? -7.242 -6.312 -10.978 1.00 70.50 92 LEU A C 1
ATOM 732 O O . LEU A 1 92 ? -8.202 -5.600 -10.706 1.00 70.50 92 LEU A O 1
ATOM 736 N N . GLN A 1 93 ? -7.222 -7.032 -12.106 1.00 65.69 93 GLN A N 1
ATOM 737 C CA . GLN A 1 93 ? -8.271 -6.959 -13.138 1.00 65.69 93 GLN A CA 1
ATOM 738 C C . GLN A 1 93 ? -9.681 -7.241 -12.592 1.00 65.69 93 GLN A C 1
ATOM 740 O O . GLN A 1 93 ? -10.652 -6.672 -13.077 1.00 65.69 93 GLN A O 1
ATOM 745 N N . HIS A 1 94 ? -9.798 -8.059 -11.544 1.00 56.22 94 HIS A N 1
ATOM 746 C CA . HIS A 1 94 ? -11.083 -8.347 -10.897 1.00 56.22 94 HIS A CA 1
ATOM 747 C C . HIS A 1 94 ? -11.502 -7.284 -9.863 1.00 56.22 94 HIS A C 1
ATOM 749 O O . HIS A 1 94 ? -12.664 -7.236 -9.475 1.00 56.22 94 HIS A O 1
ATOM 755 N N . LEU A 1 95 ? -10.577 -6.421 -9.432 1.00 55.28 95 LEU A N 1
ATOM 756 C CA . LEU A 1 95 ? -10.798 -5.346 -8.456 1.00 55.28 95 LEU A CA 1
ATOM 757 C C . LEU A 1 95 ? -11.040 -3.983 -9.124 1.00 55.28 95 LEU A C 1
ATOM 759 O O . LEU A 1 95 ? -11.577 -3.081 -8.492 1.00 55.28 95 LEU A O 1
ATOM 763 N N . LEU A 1 96 ? -10.718 -3.843 -10.416 1.00 50.28 96 LEU A N 1
ATOM 764 C CA . LEU A 1 96 ? -11.003 -2.649 -11.225 1.00 50.28 96 LEU A CA 1
ATOM 765 C C . LEU A 1 96 ? -12.486 -2.493 -11.614 1.00 50.28 96 LEU A C 1
ATOM 767 O O . LEU A 1 96 ? -12.851 -1.471 -12.187 1.00 50.28 96 LEU A O 1
ATOM 771 N N . VAL A 1 97 ? -13.364 -3.422 -11.209 1.00 50.94 97 VAL A N 1
ATOM 772 C CA . VAL A 1 97 ? -14.807 -3.136 -11.046 1.00 50.94 97 VAL A CA 1
ATOM 773 C C . VAL A 1 97 ? -15.047 -2.336 -9.756 1.00 50.94 97 VAL A C 1
ATOM 775 O O . VAL A 1 97 ? -16.132 -2.366 -9.183 1.00 50.94 97 VAL A O 1
ATOM 778 N N . TRP A 1 98 ? -14.024 -1.630 -9.260 1.00 46.59 98 TRP A N 1
ATOM 779 C CA . TRP A 1 98 ? -14.198 -0.594 -8.267 1.00 46.59 98 TRP A CA 1
ATOM 780 C C . TRP A 1 98 ? -15.227 0.371 -8.829 1.00 46.59 98 TRP A C 1
ATOM 782 O O . TRP A 1 98 ? -14.980 0.993 -9.872 1.00 46.59 98 TRP A O 1
ATOM 792 N N . PRO A 1 99 ? -16.393 0.505 -8.189 1.00 45.22 99 PRO A N 1
ATOM 793 C CA . PRO A 1 99 ? -17.263 1.566 -8.578 1.00 45.22 99 PRO A CA 1
ATOM 794 C C . PRO A 1 99 ? -16.484 2.825 -8.212 1.00 45.22 99 PRO A C 1
ATOM 796 O O . PRO A 1 99 ? -16.326 3.180 -7.046 1.00 45.22 99 PRO A O 1
ATOM 799 N N . ILE A 1 100 ? -16.058 3.562 -9.229 1.00 46.44 100 ILE A N 1
ATOM 800 C CA . ILE A 1 100 ? -15.971 5.015 -9.142 1.00 46.44 100 ILE A CA 1
ATOM 801 C C . ILE A 1 100 ? -17.426 5.509 -8.964 1.00 46.44 100 ILE A C 1
ATOM 803 O O . ILE A 1 100 ? -17.968 6.235 -9.791 1.00 46.44 100 ILE A O 1
ATOM 807 N N . ALA A 1 101 ? -18.137 4.997 -7.950 1.00 43.19 101 ALA A N 1
ATOM 808 C CA . ALA A 1 101 ? -19.492 5.364 -7.617 1.00 43.19 101 ALA A CA 1
ATOM 809 C C . ALA A 1 101 ? -19.375 6.761 -7.053 1.00 43.19 101 ALA A C 1
ATOM 811 O O . ALA A 1 101 ? -19.016 6.971 -5.896 1.00 43.19 101 ALA A O 1
ATOM 812 N N . SER A 1 102 ? -19.628 7.705 -7.952 1.00 43.34 102 SER A N 1
ATOM 813 C CA . SER A 1 102 ? -20.641 8.724 -7.745 1.00 43.34 102 SER A CA 1
ATOM 814 C C . SER A 1 102 ? -20.762 9.133 -6.284 1.00 43.34 102 SER A C 1
ATOM 816 O O . SER A 1 102 ? -21.498 8.536 -5.497 1.00 43.34 102 SER A O 1
ATOM 818 N N . SER A 1 103 ? -20.067 10.210 -5.954 1.00 42.81 103 SER A N 1
ATOM 819 C CA . SER A 1 103 ? -20.384 11.103 -4.852 1.00 42.81 103 SER A CA 1
ATOM 820 C C . SER A 1 103 ? -21.837 11.588 -4.968 1.00 42.81 103 SER A C 1
ATOM 822 O O . SER A 1 103 ? -22.117 12.690 -5.425 1.00 42.81 103 SER A O 1
ATOM 824 N N . SER A 1 104 ? -22.787 10.729 -4.610 1.00 46.75 104 SER A N 1
ATOM 825 C CA . SER A 1 104 ? -24.207 11.019 -4.407 1.00 46.75 104 SER A CA 1
ATOM 826 C C . SER A 1 104 ? -24.878 9.767 -3.855 1.00 46.75 104 SER A C 1
ATOM 828 O O . SER A 1 104 ? -25.474 9.021 -4.617 1.00 46.75 104 SER A O 1
ATOM 830 N N . GLN A 1 105 ? -24.735 9.528 -2.548 1.00 44.59 105 GLN A N 1
ATOM 831 C CA . GLN A 1 105 ? -25.747 8.921 -1.658 1.00 44.59 105 GLN A CA 1
ATOM 832 C C . GLN A 1 105 ? -25.100 8.510 -0.325 1.00 44.59 105 GLN A C 1
ATOM 834 O O . GLN A 1 105 ? -24.968 7.342 -0.000 1.00 44.59 105 GLN A O 1
ATOM 839 N N . TYR A 1 106 ? -24.705 9.502 0.472 1.00 46.38 106 TYR A N 1
ATOM 840 C CA . TYR A 1 106 ? -24.546 9.351 1.926 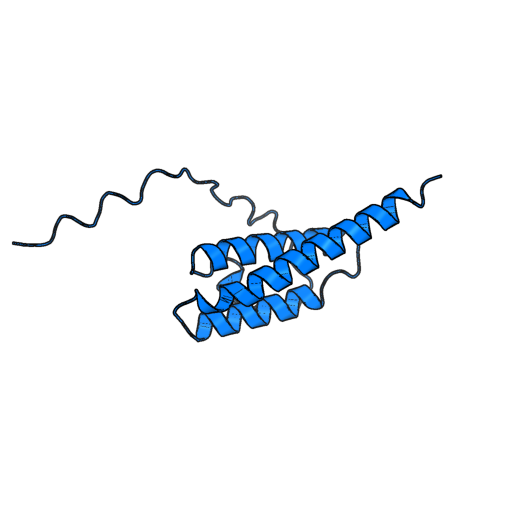1.00 46.38 106 TYR A CA 1
ATOM 841 C C . TYR A 1 106 ? -25.110 10.605 2.609 1.00 46.38 106 TYR A C 1
ATOM 843 O O . TYR A 1 106 ? -24.435 11.301 3.351 1.00 46.38 106 TYR A O 1
ATOM 851 N N . SER A 1 107 ? -26.363 10.931 2.286 1.00 47.75 107 SER A N 1
ATOM 852 C CA . SER A 1 107 ? -27.170 11.943 2.983 1.00 47.75 107 SER A CA 1
ATOM 853 C C . SER A 1 107 ? -28.642 11.562 2.867 1.00 47.75 107 SER A C 1
ATOM 855 O O . SER A 1 107 ? -29.413 12.261 2.221 1.00 47.75 107 SER A O 1
ATOM 857 N N . ALA A 1 108 ? -29.032 10.408 3.411 1.00 46.91 108 ALA A N 1
ATOM 858 C CA . ALA A 1 108 ? -30.448 10.055 3.527 1.00 46.91 108 ALA A CA 1
ATOM 859 C C . ALA A 1 108 ? -30.716 8.932 4.542 1.00 46.91 108 ALA A C 1
ATOM 861 O O . ALA A 1 108 ? -31.550 8.090 4.259 1.00 46.91 108 ALA A O 1
ATOM 862 N N . ASP A 1 109 ? -30.027 8.867 5.690 1.00 44.16 109 ASP A N 1
ATOM 863 C CA . ASP A 1 109 ? -30.456 7.900 6.725 1.00 44.16 109 ASP A CA 1
ATOM 864 C C . ASP A 1 109 ? -30.051 8.244 8.167 1.00 44.16 109 ASP A C 1
ATOM 866 O O . ASP A 1 109 ? -29.830 7.373 9.006 1.00 44.16 109 ASP A O 1
ATOM 870 N N . ARG A 1 110 ? -29.965 9.540 8.499 1.00 47.91 110 ARG A N 1
ATOM 871 C CA . ARG A 1 110 ? -29.769 9.976 9.896 1.00 47.91 110 ARG A CA 1
ATOM 872 C C . ARG A 1 110 ? -30.942 10.719 10.521 1.00 47.91 110 ARG A C 1
ATOM 874 O O . ARG A 1 110 ? -30.794 11.231 11.621 1.00 47.91 110 ARG A O 1
ATOM 881 N N . ASP A 1 111 ? -32.096 10.723 9.862 1.00 48.50 111 ASP A N 1
ATOM 882 C CA . ASP A 1 111 ? -33.288 11.407 10.363 1.00 48.50 111 ASP A CA 1
ATOM 883 C C . ASP A 1 111 ? -34.532 10.525 10.203 1.00 48.50 111 ASP A C 1
ATOM 885 O O . ASP A 1 111 ? -35.345 10.714 9.302 1.00 48.50 111 ASP A O 1
ATOM 889 N N . ARG A 1 112 ? -34.645 9.502 11.059 1.00 49.78 112 ARG A N 1
ATOM 890 C CA . ARG A 1 112 ? -35.915 8.861 11.453 1.00 49.78 112 ARG A CA 1
ATOM 891 C C . ARG A 1 112 ? -35.669 7.874 12.590 1.00 49.78 112 ARG A C 1
ATOM 893 O O . ARG A 1 112 ? -35.404 6.698 12.378 1.00 49.78 112 ARG A O 1
ATOM 900 N N . GLY A 1 113 ? -35.757 8.381 13.814 1.00 43.03 113 GLY A N 1
ATOM 901 C CA . GLY A 1 113 ? -35.657 7.549 15.010 1.00 43.03 113 GLY A CA 1
ATOM 902 C C . GLY A 1 113 ? -35.774 8.304 16.329 1.00 43.03 113 GLY A C 1
ATOM 903 O O . GLY A 1 113 ? -35.122 7.917 17.286 1.00 43.03 113 GLY A O 1
ATOM 904 N N . SER A 1 114 ? -36.576 9.368 16.376 1.00 46.28 114 SER A N 1
ATOM 905 C CA . SER A 1 114 ? -37.112 9.913 17.625 1.00 46.28 114 SER A CA 1
ATOM 906 C C . SER A 1 114 ? -38.609 10.070 17.440 1.00 46.28 114 SER A C 1
ATOM 908 O O . SER A 1 114 ? -39.027 10.961 16.703 1.00 46.28 114 SER A O 1
ATOM 910 N N . LEU A 1 115 ? -39.368 9.163 18.054 1.00 48.28 115 LEU A N 1
ATOM 911 C CA . LEU A 1 115 ? -40.697 9.347 18.644 1.00 48.28 115 LEU A CA 1
ATOM 912 C C . LEU A 1 115 ? -41.031 8.088 19.450 1.00 48.28 115 LEU A C 1
ATOM 914 O O . LEU A 1 115 ? -40.934 6.984 18.868 1.00 48.28 115 LEU A O 1
#

Foldseek 3Di:
DPPPVVVVLLVVLVVLLVVLLVLLVVLLVLAPDPVLSVLLVQLSVLLVPWDPDPVRSVQSSVVSVVSSVCSVVNHDDPPSVDHQDPDRDDDCPVVVVPPPDDPPDPPDPPPDDDD

Radius of gyration: 17.44 Å; Cα contacts (8 Å, |Δi|>4): 82; chains: 1; bounding box: 60×28×47 Å

Sequence (115 aa):
MEGDDRVDTEQTLNYDFNFNMVLAKTLISKLGLPQERQLATEWLQKLSTSGTSMEELQLRNMFAYFLVLSLQEGQLRPPFDTEPPAAPLPSLQHLLVWPIASSSQYSADRDRGSL